Protein AF-A0AAJ1MI27-F1 (afdb_monomer_lite)

Foldseek 3Di:
DQDAQAQVLLVVLLVLLVCLLDLVNLCCCAVVVNDDPPDPHDHNVVSVCSCCPVDCLLPQLQVCDSHNNPDPVLSVLSVQLSVLVVVLCVVPNDPDGSVVLSPDPSSNSNNVSSVVSSVVSVVVVVVPDDDPDD

Structure (mmCIF, N/CA/C/O backbone):
data_AF-A0AAJ1MI27-F1
#
_entry.id   AF-A0AAJ1MI27-F1
#
loop_
_atom_site.group_PDB
_atom_site.id
_atom_site.type_symbol
_atom_site.label_atom_id
_atom_site.label_alt_id
_atom_site.label_comp_id
_atom_site.label_asym_id
_atom_site.label_entity_id
_atom_site.label_seq_id
_atom_site.pdbx_PDB_ins_code
_atom_site.Cartn_x
_atom_site.Cartn_y
_atom_site.Cartn_z
_atom_site.occupancy
_atom_site.B_iso_or_equiv
_atom_site.auth_seq_id
_atom_site.auth_comp_id
_atom_site.auth_asym_id
_atom_site.auth_atom_id
_atom_site.pdbx_PDB_model_num
ATOM 1 N N . MET A 1 1 ? -15.428 8.813 18.884 1.00 52.22 1 MET A N 1
ATOM 2 C CA . MET A 1 1 ? -15.039 7.812 17.867 1.00 52.22 1 MET A CA 1
ATOM 3 C C . MET A 1 1 ? -14.515 6.562 18.561 1.00 52.22 1 MET A C 1
ATOM 5 O O . MET A 1 1 ? -14.063 6.701 19.698 1.00 52.22 1 MET A O 1
ATOM 9 N N . PRO A 1 2 ? -14.624 5.363 17.959 1.00 62.66 2 PRO A N 1
ATOM 10 C CA . PRO A 1 2 ? -14.045 4.159 18.545 1.00 62.66 2 PRO A CA 1
ATOM 11 C C . PRO A 1 2 ? -12.526 4.325 18.657 1.00 62.66 2 PRO A C 1
ATOM 13 O O . PRO A 1 2 ? -11.869 4.793 17.732 1.00 62.66 2 PRO A O 1
ATOM 16 N N . ARG A 1 3 ? -11.980 3.990 19.826 1.00 83.69 3 ARG A N 1
ATOM 17 C CA . ARG A 1 3 ? -10.536 3.996 20.057 1.00 83.69 3 ARG A CA 1
ATOM 18 C C . ARG A 1 3 ? -9.952 2.748 19.406 1.00 83.69 3 ARG A C 1
ATOM 20 O O . ARG A 1 3 ? -10.374 1.646 19.745 1.00 83.69 3 ARG A O 1
ATOM 27 N N . LEU A 1 4 ? -8.995 2.935 18.505 1.00 92.94 4 LEU A N 1
ATOM 28 C CA . LEU A 1 4 ? -8.250 1.831 17.911 1.00 92.94 4 LEU A CA 1
ATOM 29 C C . LEU A 1 4 ? -7.385 1.136 18.958 1.00 92.94 4 LEU A C 1
ATOM 31 O O . LEU A 1 4 ? -6.836 1.782 19.857 1.00 92.94 4 LEU A O 1
ATOM 35 N N . LYS A 1 5 ? -7.260 -0.181 18.821 1.00 94.94 5 LYS A N 1
ATOM 36 C CA . LYS A 1 5 ? -6.401 -1.009 19.669 1.00 94.94 5 LYS A CA 1
ATOM 37 C C . LYS A 1 5 ? -4.921 -0.672 19.463 1.00 94.94 5 LYS A C 1
ATOM 39 O O . LYS A 1 5 ? -4.183 -0.618 20.444 1.00 94.94 5 LYS A O 1
ATOM 44 N N . TYR A 1 6 ? -4.517 -0.390 18.220 1.00 95.31 6 TYR A N 1
ATOM 45 C CA . TYR A 1 6 ? -3.126 -0.149 17.825 1.00 95.31 6 TYR A CA 1
ATOM 46 C C . TYR A 1 6 ? -2.972 1.156 17.018 1.00 95.31 6 TYR A C 1
ATOM 48 O O . TYR A 1 6 ? -2.737 1.131 15.809 1.00 95.31 6 TYR A O 1
ATOM 56 N N . PRO A 1 7 ? -3.087 2.332 17.664 1.00 93.62 7 PRO A N 1
ATOM 57 C CA . PRO A 1 7 ? -2.972 3.619 16.975 1.00 93.62 7 PRO A CA 1
ATOM 58 C C . PRO A 1 7 ? -1.588 3.853 16.349 1.00 93.62 7 PRO A C 1
ATOM 60 O O . PRO A 1 7 ? -1.505 4.464 15.290 1.00 93.62 7 PRO A O 1
ATOM 63 N N . GLU A 1 8 ? -0.516 3.329 16.947 1.00 94.31 8 GLU A N 1
ATOM 64 C CA . GLU A 1 8 ? 0.840 3.460 16.391 1.00 94.31 8 GLU A CA 1
ATOM 65 C C . GLU A 1 8 ? 0.995 2.691 15.071 1.00 94.31 8 GLU A C 1
ATOM 67 O O . GLU A 1 8 ? 1.515 3.231 14.100 1.00 94.31 8 GLU A O 1
ATOM 72 N N . MET A 1 9 ? 0.440 1.477 14.980 1.00 95.56 9 MET A N 1
ATOM 73 C CA . MET A 1 9 ? 0.430 0.707 13.728 1.00 95.56 9 MET A CA 1
ATOM 74 C C . MET A 1 9 ? -0.414 1.389 12.646 1.00 95.56 9 MET A C 1
ATOM 76 O O . MET A 1 9 ? -0.099 1.303 11.464 1.00 95.56 9 MET A O 1
ATOM 80 N N . ARG A 1 10 ? -1.468 2.126 13.021 1.00 96.50 10 ARG A N 1
ATOM 81 C CA . ARG A 1 10 ? -2.185 2.976 12.060 1.00 96.50 10 ARG A CA 1
ATOM 82 C C . ARG A 1 10 ? -1.304 4.109 11.531 1.00 96.50 10 ARG A C 1
ATOM 84 O O . ARG A 1 10 ? -1.369 4.413 10.342 1.00 96.50 10 ARG A O 1
ATOM 91 N N . MET A 1 11 ? -0.517 4.754 12.391 1.00 96.19 11 MET A N 1
ATOM 92 C CA . MET A 1 11 ? 0.418 5.795 11.952 1.00 96.19 11 MET A CA 1
ATOM 93 C C . MET A 1 11 ? 1.488 5.222 11.021 1.00 96.19 11 MET A C 1
ATOM 95 O O . MET A 1 11 ? 1.836 5.859 10.027 1.00 96.19 11 MET A O 1
ATOM 99 N N . GLU A 1 12 ? 1.947 4.003 11.293 1.00 95.75 12 GLU A N 1
ATOM 100 C CA . GLU A 1 12 ? 2.861 3.272 10.419 1.00 95.75 12 GLU A CA 1
ATOM 101 C C . GLU A 1 12 ? 2.222 2.951 9.058 1.00 95.75 12 GLU A C 1
ATOM 103 O O . GLU A 1 12 ? 2.796 3.282 8.019 1.00 95.75 12 GLU A O 1
ATOM 108 N N . LEU A 1 13 ? 0.983 2.440 9.049 1.00 97.50 13 LEU A N 1
ATOM 109 C CA . LEU A 1 13 ? 0.200 2.218 7.830 1.00 97.50 13 LEU A CA 1
ATOM 110 C C . LEU A 1 13 ? 0.064 3.503 7.000 1.00 97.50 13 LEU A C 1
ATOM 112 O O . LEU A 1 13 ? 0.298 3.488 5.793 1.00 97.50 13 LEU A O 1
ATOM 116 N N . LEU A 1 14 ? -0.270 4.633 7.632 1.00 97.88 14 LEU A N 1
ATOM 117 C CA . LEU A 1 14 ? -0.313 5.939 6.962 1.00 97.88 14 LEU A CA 1
ATOM 118 C C . LEU A 1 14 ? 1.049 6.324 6.367 1.00 97.88 14 LEU A C 1
ATOM 120 O O . LEU A 1 14 ? 1.103 6.898 5.278 1.00 97.88 14 LEU A O 1
ATOM 124 N N . GLY A 1 15 ? 2.144 5.982 7.048 1.00 96.12 15 GLY A N 1
ATOM 125 C CA . GLY A 1 15 ? 3.505 6.124 6.541 1.00 96.12 15 GLY A CA 1
ATOM 126 C C . GLY A 1 15 ? 3.735 5.326 5.258 1.00 96.12 15 GLY A C 1
ATOM 127 O O . GLY A 1 15 ? 4.188 5.898 4.267 1.00 96.12 15 GLY A O 1
ATOM 128 N N . TYR A 1 16 ? 3.375 4.041 5.234 1.00 97.62 16 TYR A N 1
ATOM 129 C CA . TYR A 1 16 ? 3.510 3.206 4.035 1.00 97.62 16 TYR A CA 1
ATOM 130 C C . TYR A 1 16 ? 2.615 3.676 2.889 1.00 97.62 16 TYR A C 1
ATOM 132 O O . TYR A 1 16 ? 3.088 3.803 1.761 1.00 97.62 16 TYR A O 1
ATOM 140 N N . LEU A 1 17 ? 1.356 4.024 3.163 1.00 98.38 17 LEU A N 1
ATOM 141 C CA . LEU A 1 17 ? 0.433 4.541 2.150 1.00 98.38 17 LEU A CA 1
ATOM 142 C C . LEU A 1 17 ? 0.933 5.849 1.525 1.00 98.38 17 LEU A C 1
ATOM 144 O O . LEU A 1 17 ? 0.836 6.030 0.312 1.00 98.38 17 LEU A O 1
ATOM 148 N N . ARG A 1 18 ? 1.531 6.741 2.329 1.00 97.44 18 ARG A N 1
ATOM 149 C CA . ARG A 1 18 ? 2.146 7.983 1.836 1.00 97.44 18 ARG A CA 1
ATOM 150 C C . ARG A 1 18 ? 3.264 7.709 0.831 1.00 97.44 18 ARG A C 1
ATOM 152 O O . ARG A 1 18 ? 3.378 8.436 -0.149 1.00 97.44 18 ARG A O 1
ATOM 159 N N . LYS A 1 19 ? 4.074 6.677 1.072 1.00 96.31 19 LYS A N 1
ATOM 160 C CA . LYS A 1 19 ? 5.162 6.273 0.172 1.00 96.31 19 LYS A CA 1
ATOM 161 C C . LYS A 1 19 ? 4.618 5.564 -1.074 1.00 96.31 19 LYS A C 1
ATOM 163 O O . LYS A 1 19 ? 5.016 5.889 -2.189 1.00 96.31 19 LYS A O 1
ATOM 168 N N . LEU A 1 20 ? 3.651 4.658 -0.906 1.00 97.94 20 LEU A N 1
ATOM 169 C CA . LEU A 1 20 ? 3.012 3.907 -1.997 1.00 97.94 20 LEU A CA 1
ATOM 170 C C . LEU A 1 20 ? 2.231 4.785 -2.983 1.00 97.94 20 LEU A C 1
ATOM 172 O O . LEU A 1 20 ? 2.075 4.396 -4.137 1.00 97.94 20 LEU A O 1
ATOM 176 N N . LYS A 1 21 ? 1.767 5.967 -2.569 1.00 97.69 21 LYS A N 1
ATOM 177 C CA . LYS A 1 21 ? 1.105 6.914 -3.479 1.00 97.69 21 LYS A CA 1
ATOM 178 C C . LYS A 1 21 ? 2.047 7.882 -4.203 1.00 97.69 21 LYS A C 1
ATOM 180 O O . LYS A 1 21 ? 1.590 8.651 -5.040 1.00 97.69 21 LYS A O 1
ATOM 185 N N . ASP A 1 22 ? 3.336 7.902 -3.863 1.00 97.12 22 ASP A N 1
ATOM 186 C CA . ASP A 1 22 ? 4.297 8.875 -4.390 1.00 97.12 22 ASP A CA 1
ATOM 187 C C . ASP A 1 22 ? 5.375 8.188 -5.239 1.00 97.12 22 ASP A C 1
ATOM 189 O O . ASP A 1 22 ? 6.448 7.840 -4.746 1.00 97.12 22 ASP A O 1
ATOM 193 N N . LEU A 1 23 ? 5.130 8.040 -6.546 1.00 95.81 23 LEU A N 1
ATOM 194 C CA . LEU A 1 23 ? 6.106 7.460 -7.478 1.00 95.81 23 LEU A CA 1
ATOM 195 C C . LEU A 1 23 ? 7.461 8.178 -7.457 1.00 95.81 23 LEU A C 1
ATOM 197 O O . LEU A 1 23 ? 8.508 7.560 -7.653 1.00 95.81 23 LEU A O 1
ATOM 201 N N . LYS A 1 24 ? 7.476 9.492 -7.205 1.00 95.19 24 LYS A N 1
ATOM 202 C CA . LYS A 1 24 ? 8.728 10.248 -7.136 1.00 95.19 24 LYS A CA 1
ATOM 203 C C . LYS A 1 24 ? 9.529 9.839 -5.905 1.00 95.19 24 LYS A C 1
ATOM 205 O O . LYS A 1 24 ? 10.747 9.685 -6.011 1.00 95.19 24 LYS A O 1
ATOM 210 N N . TYR A 1 25 ? 8.868 9.657 -4.764 1.00 95.38 25 TYR A N 1
ATOM 211 C CA . TYR A 1 25 ? 9.494 9.091 -3.574 1.00 95.38 25 TYR A CA 1
ATOM 212 C C . TYR A 1 25 ? 10.001 7.678 -3.844 1.00 95.38 25 TYR A C 1
ATOM 214 O O . TYR A 1 25 ? 11.165 7.404 -3.582 1.00 95.38 25 TYR A O 1
ATOM 222 N N . GLN A 1 26 ? 9.173 6.817 -4.428 1.00 95.62 26 GLN A N 1
ATOM 223 C CA . GLN A 1 26 ? 9.511 5.424 -4.725 1.00 95.62 26 GLN A CA 1
ATOM 224 C C . GLN A 1 26 ? 10.766 5.308 -5.597 1.00 95.62 26 GLN A C 1
ATOM 226 O O . GLN A 1 26 ? 11.721 4.620 -5.239 1.00 95.62 26 GLN A O 1
ATOM 231 N N . MET A 1 27 ? 10.824 6.068 -6.693 1.00 95.31 27 MET A N 1
ATOM 232 C CA . MET A 1 27 ? 11.998 6.107 -7.565 1.00 95.31 27 MET A CA 1
ATOM 233 C C . MET A 1 27 ? 13.235 6.643 -6.837 1.00 95.31 27 MET A C 1
ATOM 235 O O . MET A 1 27 ? 14.351 6.179 -7.060 1.00 95.31 27 MET A O 1
ATOM 239 N N . LYS A 1 28 ? 13.070 7.642 -5.968 1.00 94.62 28 LYS A N 1
ATOM 240 C CA . LYS A 1 28 ? 14.185 8.239 -5.232 1.00 94.62 28 LYS A CA 1
ATOM 241 C C . LYS A 1 28 ? 14.715 7.306 -4.133 1.00 94.62 28 LYS A C 1
ATOM 243 O O . LYS A 1 28 ? 15.905 7.014 -4.107 1.00 94.62 28 LYS A O 1
ATOM 248 N N . ALA A 1 29 ? 13.842 6.850 -3.246 1.00 93.75 29 ALA A N 1
ATOM 249 C CA . ALA A 1 29 ? 14.190 6.064 -2.073 1.00 93.75 29 ALA A CA 1
ATOM 250 C C . ALA A 1 29 ? 14.403 4.589 -2.427 1.00 93.75 29 ALA A C 1
ATOM 252 O O . ALA A 1 29 ? 15.490 4.073 -2.218 1.00 93.75 29 ALA A O 1
ATOM 253 N N . TRP A 1 30 ? 13.413 3.911 -3.005 1.00 94.38 30 TRP A N 1
ATOM 254 C CA . TRP A 1 30 ? 13.475 2.453 -3.162 1.00 94.38 30 TRP A CA 1
ATOM 255 C C . TRP A 1 30 ? 14.342 2.028 -4.353 1.00 94.38 30 TRP A C 1
ATOM 257 O O . TRP A 1 30 ? 15.032 1.020 -4.270 1.00 94.38 30 TRP A O 1
ATOM 267 N N . VAL A 1 31 ? 14.360 2.801 -5.447 1.00 93.44 31 VAL A N 1
ATOM 268 C CA . VAL A 1 31 ? 15.184 2.467 -6.631 1.00 93.44 31 VAL A CA 1
ATOM 269 C C . VAL A 1 31 ? 16.583 3.054 -6.547 1.00 93.44 31 VAL A C 1
ATOM 271 O O . VAL A 1 31 ? 17.564 2.336 -6.722 1.00 93.44 31 VAL A O 1
ATOM 274 N N . ASN A 1 32 ? 16.696 4.361 -6.303 1.00 93.06 32 ASN A N 1
ATOM 275 C CA . ASN A 1 32 ? 17.996 5.034 -6.302 1.00 93.06 32 ASN A CA 1
ATOM 276 C C . ASN A 1 32 ? 18.711 4.981 -4.942 1.00 93.06 32 ASN A C 1
ATOM 278 O O . ASN A 1 32 ? 19.846 5.448 -4.858 1.00 93.06 32 ASN A O 1
ATOM 282 N N . GLN A 1 33 ? 18.069 4.438 -3.899 1.00 90.75 33 GLN A N 1
ATOM 283 C CA . GLN A 1 33 ? 18.606 4.375 -2.532 1.00 90.75 33 GLN A CA 1
ATOM 284 C C . GLN A 1 33 ? 19.029 5.752 -1.985 1.00 90.75 33 GLN A C 1
ATOM 286 O O . GLN A 1 33 ? 19.961 5.872 -1.191 1.00 90.75 33 GLN A O 1
ATOM 291 N N . ASP A 1 34 ? 18.335 6.810 -2.420 1.00 92.00 34 ASP A N 1
ATOM 292 C CA . ASP A 1 34 ? 18.543 8.195 -1.989 1.00 92.00 34 ASP A CA 1
ATOM 293 C C . ASP A 1 34 ? 17.493 8.568 -0.934 1.00 92.00 34 ASP A C 1
ATOM 295 O O . ASP A 1 34 ? 16.453 9.186 -1.204 1.00 92.00 34 ASP A O 1
ATOM 299 N N . PHE A 1 35 ? 17.759 8.117 0.289 1.00 86.69 35 PHE A N 1
ATOM 300 C CA . PHE A 1 35 ? 16.877 8.292 1.435 1.00 86.69 35 PHE A CA 1
ATOM 301 C C . PHE A 1 35 ? 16.963 9.706 2.038 1.00 86.69 35 PHE A C 1
ATOM 303 O O . PHE A 1 35 ? 17.995 10.377 1.948 1.00 86.69 35 PHE A O 1
ATOM 310 N N . PRO A 1 36 ? 15.896 10.181 2.709 1.00 82.88 36 PRO A N 1
ATOM 311 C CA . PRO A 1 36 ? 16.007 11.291 3.653 1.00 82.88 36 PRO A CA 1
ATOM 312 C C . PRO A 1 36 ? 17.121 11.045 4.686 1.00 82.88 36 PRO A C 1
ATOM 314 O O . PRO A 1 36 ? 17.395 9.906 5.048 1.00 82.88 36 PRO A O 1
ATOM 317 N N . ALA A 1 37 ? 17.763 12.110 5.177 1.00 81.81 37 ALA A N 1
ATOM 318 C CA . ALA A 1 37 ? 18.957 12.004 6.027 1.00 81.81 37 ALA A CA 1
ATOM 319 C C . ALA A 1 37 ? 18.738 11.242 7.353 1.00 81.81 37 ALA A C 1
ATOM 321 O O . ALA A 1 37 ? 19.697 10.780 7.967 1.00 81.81 37 ALA A O 1
ATOM 322 N N . ASP A 1 38 ? 17.491 11.141 7.802 1.00 85.69 38 ASP A N 1
ATOM 323 C CA . ASP A 1 38 ? 17.042 10.436 9.001 1.00 85.69 38 ASP A CA 1
ATOM 324 C C . ASP A 1 38 ? 16.592 8.988 8.739 1.00 85.69 38 ASP A C 1
ATOM 326 O O . ASP A 1 38 ? 16.299 8.255 9.682 1.00 85.69 38 ASP A O 1
ATOM 330 N N . VAL A 1 39 ? 16.576 8.548 7.480 1.00 82.88 39 VAL A N 1
ATOM 331 C CA . VAL A 1 39 ? 16.155 7.205 7.072 1.00 82.88 39 VAL A CA 1
ATOM 332 C C . VAL A 1 39 ? 17.386 6.384 6.703 1.00 82.88 39 VAL A C 1
ATOM 334 O O . VAL A 1 39 ? 18.096 6.683 5.747 1.00 82.88 39 VAL A O 1
ATOM 337 N N . GLN A 1 40 ? 17.647 5.330 7.479 1.00 78.69 40 GLN A N 1
ATOM 338 C CA . GLN A 1 40 ? 18.781 4.431 7.232 1.00 78.69 40 GLN A CA 1
ATOM 339 C C . GLN A 1 40 ? 18.479 3.375 6.166 1.00 78.69 40 GLN A C 1
ATOM 341 O O . GLN A 1 40 ? 19.397 2.894 5.505 1.00 78.69 40 GLN A O 1
ATOM 346 N N . TYR A 1 41 ? 17.210 2.994 6.036 1.00 81.31 41 TYR A N 1
ATOM 347 C CA . TYR A 1 41 ? 16.762 1.911 5.175 1.00 81.31 41 TYR A CA 1
ATOM 348 C C . TYR A 1 41 ? 15.272 2.086 4.875 1.00 81.31 41 TYR A C 1
ATOM 350 O O . TYR A 1 41 ? 14.489 2.290 5.804 1.00 81.31 41 TYR A O 1
ATOM 358 N N . ASP A 1 42 ? 14.891 2.030 3.600 1.00 87.88 42 ASP A N 1
ATOM 359 C CA . ASP A 1 42 ? 13.491 1.986 3.184 1.00 87.88 42 ASP A CA 1
ATOM 360 C C . ASP A 1 42 ? 13.344 1.310 1.823 1.00 87.88 42 ASP A C 1
ATOM 362 O O . ASP A 1 42 ? 14.079 1.621 0.890 1.00 87.88 42 ASP A O 1
ATOM 366 N N . HIS A 1 43 ? 12.382 0.405 1.705 1.00 90.81 43 HIS A N 1
ATOM 367 C CA . HIS A 1 43 ? 12.175 -0.412 0.516 1.00 90.81 43 HIS A CA 1
ATOM 368 C C . HIS A 1 43 ? 10.691 -0.758 0.373 1.00 90.81 43 HIS A C 1
ATOM 370 O O . HIS A 1 43 ? 9.908 -0.639 1.320 1.00 90.81 43 HIS A O 1
ATOM 376 N N . LEU A 1 44 ? 10.301 -1.174 -0.835 1.00 93.44 44 LEU A N 1
ATOM 377 C CA . LEU A 1 44 ? 8.938 -1.632 -1.107 1.00 93.44 44 LEU A CA 1
ATOM 378 C C . LEU A 1 44 ? 8.564 -2.829 -0.216 1.00 93.44 44 LEU A C 1
ATOM 380 O O . LEU A 1 44 ? 7.426 -2.916 0.239 1.00 93.44 44 LEU A O 1
ATOM 384 N N . ASP A 1 45 ? 9.516 -3.725 0.049 1.00 93.75 45 ASP A N 1
ATOM 385 C CA . ASP A 1 45 ? 9.318 -4.942 0.839 1.00 93.75 45 ASP A CA 1
ATOM 386 C C . ASP A 1 45 ? 8.747 -4.666 2.237 1.00 93.75 45 ASP A C 1
ATOM 388 O O . ASP A 1 45 ? 7.843 -5.375 2.657 1.00 93.75 45 ASP A O 1
ATOM 392 N N . LEU A 1 46 ? 9.167 -3.597 2.916 1.00 94.44 46 LEU A N 1
ATOM 393 C CA . LEU A 1 46 ? 8.648 -3.205 4.227 1.00 94.44 46 LEU A CA 1
ATOM 394 C C . LEU A 1 46 ? 7.148 -2.905 4.169 1.00 94.44 46 LEU A C 1
ATOM 396 O O . LEU A 1 46 ? 6.391 -3.344 5.032 1.00 94.44 46 LEU A O 1
ATOM 400 N N . ALA A 1 47 ? 6.701 -2.198 3.126 1.00 95.44 47 ALA A N 1
ATOM 401 C CA . ALA A 1 47 ? 5.281 -1.924 2.932 1.00 95.44 47 ALA A CA 1
ATOM 402 C C . ALA A 1 47 ? 4.499 -3.211 2.625 1.00 95.44 47 ALA A C 1
ATOM 404 O O . ALA A 1 47 ? 3.379 -3.380 3.104 1.00 95.44 47 ALA A O 1
ATOM 405 N N . ILE A 1 48 ? 5.088 -4.122 1.844 1.00 96.50 48 ILE A N 1
ATOM 406 C CA . ILE A 1 48 ? 4.475 -5.412 1.515 1.00 96.50 48 ILE A CA 1
ATOM 407 C C . ILE A 1 48 ? 4.377 -6.303 2.758 1.00 96.50 48 ILE A C 1
ATOM 409 O O . ILE A 1 48 ? 3.285 -6.775 3.062 1.00 96.50 48 ILE A O 1
ATOM 413 N N . HIS A 1 49 ? 5.457 -6.475 3.519 1.00 95.12 49 HIS A N 1
ATOM 414 C CA . HIS A 1 49 ? 5.465 -7.244 4.764 1.00 95.12 49 HIS A CA 1
ATOM 415 C C . HIS A 1 49 ? 4.450 -6.698 5.766 1.00 95.12 49 HIS A C 1
ATOM 417 O O . HIS A 1 49 ? 3.646 -7.463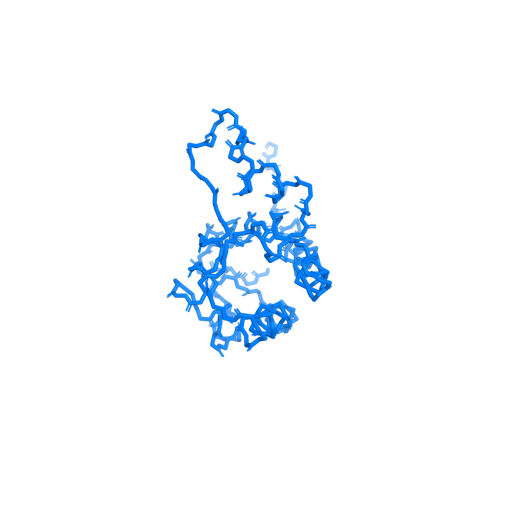 6.295 1.00 95.12 49 HIS A O 1
ATOM 423 N N . PHE A 1 50 ? 4.382 -5.375 5.936 1.00 96.44 50 PHE A N 1
ATOM 424 C CA . PHE A 1 50 ? 3.390 -4.779 6.824 1.00 96.44 50 PHE A CA 1
ATOM 425 C C . PHE A 1 50 ? 1.951 -5.141 6.413 1.00 96.44 50 PHE A C 1
ATOM 427 O O . PHE A 1 50 ? 1.113 -5.480 7.250 1.00 96.44 50 PHE A O 1
ATOM 434 N N . ILE A 1 51 ? 1.643 -5.071 5.114 1.00 96.81 51 ILE A N 1
ATOM 435 C CA . ILE A 1 51 ? 0.292 -5.328 4.597 1.00 96.81 51 ILE A CA 1
ATOM 436 C C . ILE A 1 51 ? -0.065 -6.820 4.639 1.00 96.81 51 ILE A C 1
ATOM 438 O O . ILE A 1 51 ? -1.206 -7.152 4.959 1.00 96.81 51 ILE A O 1
ATOM 442 N N . PHE A 1 52 ? 0.859 -7.708 4.277 1.00 95.56 52 PHE A N 1
ATOM 443 C CA . PHE A 1 52 ? 0.551 -9.121 4.033 1.00 95.56 52 PHE A CA 1
ATOM 444 C C . PHE A 1 52 ? 0.952 -10.065 5.169 1.00 95.56 52 PHE A C 1
ATOM 446 O O . PHE A 1 52 ? 0.271 -11.073 5.357 1.00 95.56 52 PHE A O 1
ATOM 453 N N . ASP A 1 53 ? 2.007 -9.745 5.919 1.00 93.81 53 ASP A N 1
ATOM 454 C CA . ASP A 1 53 ? 2.579 -10.644 6.927 1.00 93.81 53 ASP A CA 1
ATOM 455 C C . ASP A 1 53 ? 2.316 -10.156 8.357 1.00 93.81 53 ASP A C 1
ATOM 457 O O . ASP A 1 53 ? 1.925 -10.943 9.220 1.00 93.81 53 ASP A O 1
ATOM 461 N N . ASP A 1 54 ? 2.500 -8.858 8.614 1.00 92.88 54 ASP A N 1
ATOM 462 C CA . ASP A 1 54 ? 2.394 -8.295 9.967 1.00 92.88 54 ASP A CA 1
ATOM 463 C C . ASP A 1 54 ? 0.953 -7.932 10.358 1.00 92.88 54 ASP A C 1
ATOM 465 O O . ASP A 1 54 ? 0.661 -7.676 11.531 1.00 92.88 54 ASP A O 1
ATOM 469 N N . THR A 1 55 ? 0.040 -7.886 9.385 1.00 93.25 55 THR A N 1
ATOM 470 C CA . THR A 1 55 ? -1.364 -7.518 9.594 1.00 93.25 55 THR A CA 1
ATOM 471 C C . THR A 1 55 ? -2.316 -8.402 8.793 1.00 93.25 55 THR A C 1
ATOM 473 O O . THR A 1 55 ? -1.950 -9.017 7.798 1.00 93.25 55 THR A O 1
ATOM 476 N N . ASP A 1 56 ? -3.592 -8.402 9.183 1.00 92.06 56 ASP A N 1
ATOM 477 C CA . ASP A 1 56 ? -4.650 -9.109 8.448 1.00 92.06 56 ASP A CA 1
ATOM 478 C C . ASP A 1 56 ? -5.123 -8.364 7.181 1.00 92.06 56 ASP A C 1
ATOM 480 O O . ASP A 1 56 ? -6.096 -8.771 6.544 1.00 92.06 56 ASP A O 1
ATOM 484 N N . LEU A 1 57 ? -4.472 -7.257 6.794 1.00 95.88 57 LEU A N 1
ATOM 485 C CA . LEU A 1 57 ? -4.904 -6.429 5.663 1.00 95.88 57 LEU A CA 1
ATOM 486 C C . LEU A 1 57 ? -4.877 -7.207 4.344 1.00 95.88 57 LEU A C 1
ATOM 488 O O . LEU A 1 57 ? -5.837 -7.121 3.577 1.00 95.88 57 LEU A O 1
ATOM 492 N N . GLY A 1 58 ? -3.812 -7.975 4.107 1.00 92.69 58 GLY A N 1
ATOM 493 C CA . GLY A 1 58 ? -3.614 -8.765 2.893 1.00 92.69 58 GLY A CA 1
ATOM 494 C C . GLY A 1 58 ? -4.560 -9.960 2.742 1.00 92.69 58 GLY A C 1
ATOM 495 O O . GLY A 1 58 ? -4.740 -10.445 1.626 1.00 92.69 58 GLY A O 1
ATOM 496 N N . SER A 1 59 ? -5.180 -10.432 3.831 1.00 91.38 59 SER A N 1
ATOM 497 C CA . SER A 1 59 ? -6.085 -11.590 3.822 1.00 91.38 59 SER A CA 1
ATOM 498 C C . SER A 1 59 ? -7.562 -11.180 3.875 1.00 91.38 59 SER A C 1
ATOM 500 O O . SER A 1 59 ? -8.341 -11.538 2.991 1.00 91.38 59 SER A O 1
ATOM 502 N N . ASP A 1 60 ? -7.956 -10.405 4.886 1.00 94.62 60 ASP A N 1
ATOM 503 C CA . ASP A 1 60 ? -9.277 -9.794 5.015 1.00 94.62 60 ASP A CA 1
ATOM 504 C C . ASP A 1 60 ? -9.180 -8.516 5.854 1.00 94.62 60 ASP A C 1
ATOM 506 O O . ASP A 1 60 ? -9.296 -8.537 7.082 1.00 94.62 60 ASP A O 1
ATOM 510 N N . ALA A 1 61 ? -9.066 -7.370 5.178 1.00 96.69 61 ALA A N 1
ATOM 511 C CA . ALA A 1 61 ? -8.963 -6.059 5.815 1.00 96.69 61 ALA A CA 1
ATOM 512 C C . ALA A 1 61 ? -10.100 -5.737 6.810 1.00 96.69 61 ALA A C 1
ATOM 514 O O . ALA A 1 61 ? -9.946 -4.850 7.649 1.00 96.69 61 ALA A O 1
ATOM 515 N N . ARG A 1 62 ? -11.241 -6.443 6.780 1.00 96.88 62 ARG A N 1
ATOM 516 C CA . ARG A 1 62 ? -12.313 -6.255 7.776 1.00 96.88 62 ARG A CA 1
ATOM 517 C C . ARG A 1 62 ? -11.917 -6.749 9.166 1.00 96.88 62 ARG A C 1
ATOM 519 O O . ARG A 1 62 ? -12.476 -6.261 10.145 1.00 96.88 62 ARG A O 1
ATOM 526 N N . MET A 1 63 ? -10.972 -7.683 9.266 1.00 95.69 63 MET A N 1
ATOM 527 C CA . MET A 1 63 ? -10.432 -8.159 10.546 1.00 95.69 63 MET A CA 1
ATOM 528 C C . MET A 1 63 ? -9.612 -7.079 11.257 1.00 95.69 63 MET A C 1
ATOM 530 O O . MET A 1 63 ? -9.593 -7.028 12.482 1.00 95.69 63 MET A O 1
ATOM 534 N N . ALA A 1 64 ? -9.045 -6.138 10.499 1.00 95.94 64 ALA A N 1
ATOM 535 C CA . ALA A 1 64 ? -8.305 -5.002 11.034 1.00 95.94 64 ALA A CA 1
ATOM 536 C C . ALA A 1 64 ? -9.206 -3.870 11.584 1.00 95.94 64 ALA A C 1
ATOM 538 O O . ALA A 1 64 ? -8.692 -2.879 12.121 1.00 95.94 64 ALA A O 1
ATOM 539 N N . ILE A 1 65 ? -10.540 -3.982 11.469 1.00 96.50 65 ILE A N 1
ATOM 540 C CA . ILE A 1 65 ? -11.489 -2.991 12.000 1.00 96.50 65 ILE A CA 1
ATOM 541 C C . ILE A 1 65 ? -11.495 -3.033 13.532 1.00 96.50 65 ILE A C 1
ATOM 543 O O . ILE A 1 65 ? -11.701 -4.070 14.154 1.00 96.50 65 ILE A O 1
ATOM 547 N N . GLY A 1 66 ? -11.302 -1.871 14.151 1.00 94.56 66 GLY A N 1
ATOM 548 C CA . GLY A 1 66 ? -11.108 -1.711 15.590 1.00 94.56 66 GLY A CA 1
ATOM 549 C C . GLY A 1 66 ? -9.659 -1.922 16.035 1.00 94.56 66 GLY A C 1
ATOM 550 O O . GLY A 1 66 ? -9.293 -1.474 17.124 1.00 94.56 66 GLY A O 1
ATOM 551 N N . GLU A 1 67 ? -8.816 -2.533 15.197 1.00 95.38 67 GLU A N 1
ATOM 552 C CA . GLU A 1 67 ? -7.391 -2.707 15.470 1.00 95.38 67 GLU A CA 1
ATOM 553 C C . GLU A 1 67 ? -6.573 -1.527 14.950 1.00 95.38 67 GLU A C 1
ATOM 555 O O . GLU A 1 67 ? -6.031 -0.764 15.753 1.00 95.38 67 GLU A O 1
ATOM 560 N N . ILE A 1 68 ? -6.560 -1.347 13.626 1.00 95.94 68 ILE A N 1
ATOM 561 C CA . ILE A 1 68 ? -5.853 -0.264 12.918 1.00 95.94 68 ILE A CA 1
ATOM 562 C C . ILE A 1 68 ? -6.758 0.496 11.933 1.00 95.94 68 ILE A C 1
ATOM 564 O O . ILE A 1 68 ? -6.438 1.630 11.565 1.00 95.94 68 ILE A O 1
ATOM 568 N N . LEU A 1 69 ? -7.908 -0.080 11.556 1.00 96.50 69 LEU A N 1
ATOM 569 C CA . LEU A 1 69 ? -8.941 0.547 10.722 1.00 96.50 69 LEU A CA 1
ATOM 570 C C . LEU A 1 69 ? -10.173 0.917 11.554 1.00 96.50 69 LEU A C 1
ATOM 572 O O . LEU A 1 69 ? -10.526 0.216 12.500 1.00 96.50 69 LEU A O 1
ATOM 576 N N . LEU A 1 70 ? -10.854 2.006 11.212 1.00 95.56 70 LEU A N 1
ATOM 577 C CA . LEU A 1 70 ? -12.012 2.504 11.962 1.00 95.56 70 LEU A CA 1
ATOM 578 C C . LEU A 1 70 ? -13.322 1.829 11.559 1.00 95.56 70 LEU A C 1
ATOM 580 O O . LEU A 1 70 ? -14.171 1.583 12.418 1.00 95.56 70 LEU A O 1
ATOM 584 N N . ASP A 1 71 ? -13.502 1.548 10.269 1.00 95.44 71 ASP A N 1
ATOM 585 C CA . ASP A 1 71 ? -14.774 1.079 9.729 1.00 95.44 71 ASP A CA 1
ATOM 586 C C . ASP A 1 71 ? -14.633 0.305 8.405 1.00 95.44 71 ASP A C 1
ATOM 588 O O . ASP A 1 71 ? -13.541 0.034 7.898 1.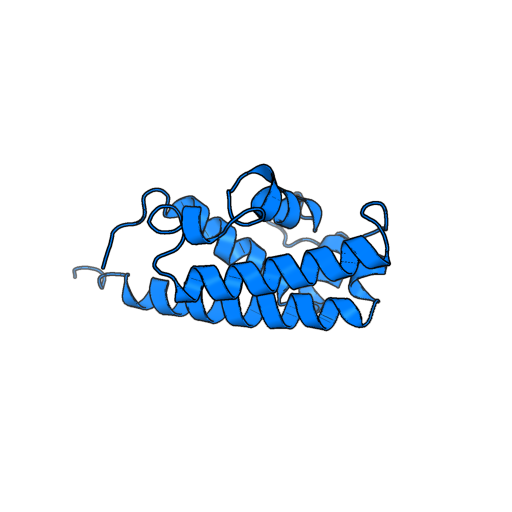00 95.44 71 ASP A O 1
ATOM 592 N N . GLY A 1 72 ? -15.784 -0.081 7.845 1.00 96.50 72 GLY A N 1
ATOM 593 C CA . GLY A 1 72 ? -15.860 -0.824 6.590 1.00 96.50 72 GLY A CA 1
ATOM 594 C C . GLY A 1 72 ? -15.463 -0.024 5.347 1.00 96.50 72 GLY A C 1
ATOM 595 O O . GLY A 1 72 ? -15.139 -0.637 4.330 1.00 96.50 72 GLY A O 1
ATOM 596 N N . GLN A 1 73 ? -15.471 1.312 5.395 1.00 97.19 73 GLN A N 1
ATOM 597 C CA . GLN A 1 73 ? -15.002 2.131 4.278 1.00 97.19 73 GLN A CA 1
ATOM 598 C C . GLN A 1 73 ? -13.478 2.056 4.181 1.00 97.19 73 GLN A C 1
ATOM 600 O O . GLN A 1 73 ? -12.957 1.787 3.098 1.00 97.19 73 GLN A O 1
ATOM 605 N N . GLU A 1 74 ? -12.776 2.212 5.305 1.00 97.56 74 GLU A N 1
ATOM 606 C CA . GLU A 1 74 ? -11.320 2.044 5.354 1.00 97.56 74 GLU A CA 1
ATOM 607 C C . GLU A 1 74 ? -10.907 0.629 4.927 1.00 97.56 74 GLU A C 1
ATOM 609 O O . GLU A 1 74 ? -10.034 0.473 4.073 1.00 97.56 74 GLU A O 1
ATOM 614 N N . ALA A 1 75 ? -11.598 -0.402 5.427 1.00 98.12 75 ALA A N 1
ATOM 615 C CA . ALA A 1 75 ? -11.337 -1.789 5.034 1.00 98.12 75 ALA A CA 1
ATOM 616 C C . ALA A 1 75 ? -11.556 -2.034 3.532 1.00 98.12 75 ALA A C 1
ATOM 618 O O . ALA A 1 75 ? -10.760 -2.716 2.891 1.00 98.12 75 ALA A O 1
ATOM 619 N N . SER A 1 76 ? -12.601 -1.447 2.942 1.00 98.4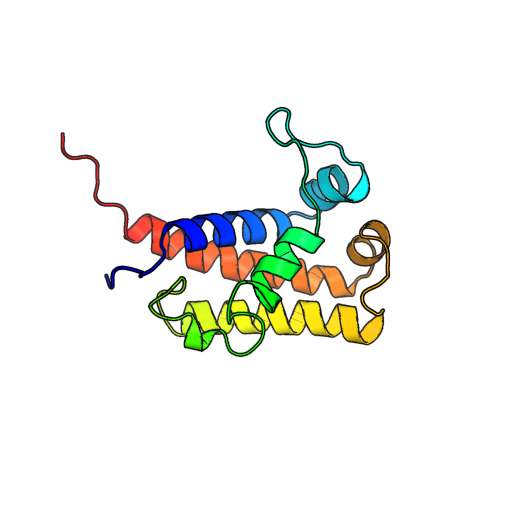4 76 SER A N 1
ATOM 620 C CA . SER A 1 76 ? -12.883 -1.565 1.505 1.00 98.44 76 SER A CA 1
ATOM 621 C C . SER A 1 76 ? -11.801 -0.920 0.630 1.00 98.44 76 SER A C 1
ATOM 623 O O . SER A 1 76 ? -11.465 -1.438 -0.438 1.00 98.44 76 SER A O 1
ATOM 625 N N . LEU A 1 77 ? -11.237 0.211 1.063 1.00 98.62 77 LEU A N 1
ATOM 626 C CA . LEU A 1 77 ? -10.150 0.880 0.344 1.00 98.62 77 LEU A CA 1
ATOM 627 C C . LEU A 1 77 ? -8.836 0.105 0.455 1.00 98.62 77 LEU A C 1
ATOM 629 O O . LEU A 1 77 ? -8.138 -0.041 -0.547 1.00 98.62 77 LEU A O 1
ATOM 633 N N . MET A 1 78 ? -8.541 -0.450 1.632 1.00 98.56 78 MET A N 1
ATOM 634 C CA . MET A 1 78 ? -7.386 -1.330 1.812 1.00 98.56 78 MET A CA 1
ATOM 635 C C . MET A 1 78 ? -7.501 -2.606 0.976 1.00 98.56 78 MET A C 1
ATOM 637 O O . MET A 1 78 ? -6.532 -2.981 0.323 1.00 98.56 78 MET A O 1
ATOM 641 N N . GLY A 1 79 ? -8.689 -3.215 0.896 1.00 98.44 79 GLY A N 1
ATOM 642 C CA . GLY A 1 79 ? -8.929 -4.360 0.012 1.00 98.44 79 GLY A CA 1
ATOM 643 C C . GLY A 1 79 ? -8.644 -4.039 -1.460 1.00 98.44 79 GLY A C 1
ATOM 644 O O . GLY A 1 79 ? -7.968 -4.801 -2.139 1.00 98.44 79 GLY A O 1
ATOM 645 N N . GLN A 1 80 ? -9.055 -2.860 -1.942 1.00 98.56 80 GLN A N 1
ATOM 646 C CA . GLN A 1 80 ? -8.741 -2.423 -3.311 1.00 98.56 80 GLN A CA 1
ATOM 647 C C . GLN A 1 80 ? -7.236 -2.247 -3.559 1.00 98.56 80 GLN A C 1
ATOM 649 O O . GLN A 1 80 ? -6.777 -2.506 -4.672 1.00 98.56 80 GLN A O 1
ATOM 654 N N . LEU A 1 81 ? -6.480 -1.780 -2.559 1.00 98.69 81 LEU A N 1
ATOM 655 C CA . LEU A 1 81 ? -5.021 -1.682 -2.643 1.00 98.69 81 LEU A CA 1
ATOM 656 C C . LEU A 1 81 ? -4.377 -3.071 -2.705 1.00 98.69 81 LEU A C 1
ATOM 658 O O . LEU A 1 81 ? -3.538 -3.306 -3.570 1.00 98.69 81 LEU A O 1
ATOM 662 N N . VAL A 1 82 ? -4.805 -3.989 -1.840 1.00 98.50 82 VAL A N 1
ATOM 663 C CA . VAL A 1 82 ? -4.337 -5.383 -1.826 1.00 98.50 82 VAL A CA 1
ATOM 664 C C . VAL A 1 82 ? -4.603 -6.063 -3.168 1.00 98.50 82 VAL A C 1
ATOM 666 O O . VAL A 1 82 ? -3.689 -6.646 -3.745 1.00 98.50 82 VAL A O 1
ATOM 669 N N . ASP A 1 83 ? -5.807 -5.907 -3.724 1.00 98.38 83 ASP A N 1
ATOM 670 C CA . ASP A 1 83 ? -6.154 -6.437 -5.047 1.00 98.38 83 ASP A CA 1
ATOM 671 C C . ASP A 1 83 ? -5.250 -5.872 -6.153 1.00 98.38 83 ASP A C 1
ATOM 673 O O . ASP A 1 83 ? -4.866 -6.586 -7.080 1.00 98.38 83 ASP A O 1
ATOM 677 N N . ALA A 1 84 ? -4.909 -4.581 -6.081 1.00 98.44 84 ALA A N 1
ATOM 678 C CA . ALA A 1 84 ? -4.026 -3.947 -7.057 1.00 98.44 84 ALA A CA 1
ATOM 679 C C . ALA A 1 84 ? -2.590 -4.485 -6.965 1.00 98.44 84 ALA A C 1
ATOM 681 O O . ALA A 1 84 ? -1.983 -4.751 -8.001 1.00 98.44 84 ALA A O 1
ATOM 682 N N . ILE A 1 85 ? -2.068 -4.677 -5.750 1.00 98.25 85 ILE A N 1
ATOM 683 C CA . ILE A 1 85 ? -0.737 -5.254 -5.519 1.00 98.25 85 ILE A CA 1
ATOM 684 C C . ILE A 1 85 ? -0.695 -6.704 -6.013 1.00 98.25 85 ILE A C 1
ATOM 686 O O . ILE A 1 85 ? 0.187 -7.062 -6.794 1.00 98.25 85 ILE A O 1
ATOM 690 N N . ASN A 1 86 ? -1.686 -7.516 -5.631 1.00 97.88 86 ASN A N 1
ATOM 691 C CA . ASN A 1 86 ? -1.785 -8.908 -6.067 1.00 97.88 86 ASN A CA 1
ATOM 692 C C . ASN A 1 86 ? -1.846 -9.017 -7.590 1.00 97.88 86 ASN A C 1
ATOM 694 O O . ASN A 1 86 ? -1.140 -9.839 -8.155 1.00 97.88 86 ASN A O 1
ATOM 698 N N . ALA A 1 87 ? -2.599 -8.153 -8.277 1.00 98.12 87 ALA A N 1
ATOM 699 C CA . ALA A 1 87 ? -2.658 -8.173 -9.738 1.00 98.12 87 ALA A CA 1
ATOM 700 C C . ALA A 1 87 ? -1.284 -7.937 -10.399 1.00 98.12 87 ALA A C 1
ATOM 702 O O . ALA A 1 87 ? -0.979 -8.555 -11.419 1.00 98.12 87 ALA A O 1
ATOM 703 N N . VAL A 1 88 ? -0.442 -7.069 -9.825 1.00 98.00 88 VAL A N 1
ATOM 704 C CA . VAL A 1 88 ? 0.932 -6.851 -10.308 1.00 98.00 88 VAL A CA 1
ATOM 705 C C . VAL A 1 88 ? 1.789 -8.094 -10.053 1.00 98.00 88 VAL A C 1
ATOM 707 O O . VAL A 1 88 ? 2.472 -8.564 -10.964 1.00 98.00 88 VAL A O 1
ATOM 710 N N . PHE A 1 89 ? 1.735 -8.659 -8.847 1.00 97.00 89 PHE A N 1
ATOM 711 C CA . PHE A 1 89 ? 2.534 -9.836 -8.490 1.00 97.00 89 PHE A CA 1
ATOM 712 C C . PHE A 1 89 ? 2.084 -11.115 -9.205 1.00 97.00 89 PHE A C 1
ATOM 714 O O . PHE A 1 89 ? 2.916 -11.944 -9.561 1.00 97.00 89 PHE A O 1
ATOM 721 N N . GLU A 1 90 ? 0.796 -11.268 -9.504 1.00 97.69 90 GLU A N 1
ATOM 722 C CA . GLU A 1 90 ? 0.279 -12.351 -10.344 1.00 97.69 90 GLU A CA 1
ATOM 723 C C . GLU A 1 90 ? 0.783 -12.239 -11.789 1.00 97.69 90 GLU A C 1
ATOM 725 O O . GLU A 1 90 ? 1.073 -13.254 -12.424 1.00 97.69 90 GLU A O 1
ATOM 730 N N . ALA A 1 91 ? 0.905 -11.016 -12.315 1.00 97.69 91 ALA A N 1
ATOM 731 C CA . ALA A 1 91 ? 1.354 -10.779 -13.684 1.00 97.69 91 ALA A CA 1
ATOM 732 C C . ALA A 1 91 ? 2.870 -10.958 -13.860 1.00 97.69 91 ALA A C 1
ATOM 734 O O . ALA A 1 91 ? 3.314 -11.465 -14.893 1.00 97.69 91 ALA A O 1
ATOM 735 N N . TYR A 1 92 ? 3.661 -10.536 -12.871 1.00 97.31 92 TYR A N 1
ATOM 736 C CA . TYR A 1 92 ? 5.113 -10.395 -13.015 1.00 97.31 92 TYR A CA 1
ATOM 737 C C . TYR A 1 92 ? 5.940 -11.229 -12.025 1.00 97.31 92 TYR A C 1
ATOM 739 O O . TYR A 1 92 ? 7.162 -11.293 -12.159 1.00 97.31 92 TYR A O 1
ATOM 747 N N . GLY A 1 93 ? 5.295 -11.902 -11.072 1.00 96.69 93 GLY A N 1
ATOM 748 C CA . GLY A 1 93 ? 5.949 -12.556 -9.940 1.00 96.69 93 GLY A CA 1
ATOM 749 C C . GLY A 1 93 ? 6.300 -11.572 -8.822 1.00 96.69 93 GLY A C 1
ATOM 750 O O . GLY A 1 93 ? 6.009 -10.383 -8.917 1.00 96.69 93 GLY A O 1
ATOM 751 N N . THR A 1 94 ? 6.923 -12.089 -7.761 1.00 95.12 94 THR A N 1
ATOM 752 C CA . THR A 1 94 ? 7.360 -11.319 -6.580 1.00 95.12 94 THR A CA 1
ATOM 753 C C . THR A 1 94 ? 8.861 -11.018 -6.570 1.00 95.12 94 THR A C 1
ATOM 755 O O . THR A 1 94 ? 9.298 -10.153 -5.819 1.00 95.12 94 THR A O 1
ATOM 758 N N . ASP A 1 95 ? 9.649 -11.669 -7.432 1.00 94.38 95 ASP A N 1
ATOM 759 C CA . ASP A 1 95 ? 11.123 -11.622 -7.407 1.00 94.38 95 ASP A CA 1
ATOM 760 C C . ASP A 1 95 ? 11.731 -10.535 -8.316 1.00 94.38 95 ASP A C 1
ATOM 762 O O . ASP A 1 95 ? 12.946 -10.492 -8.531 1.00 94.38 95 ASP A O 1
ATOM 766 N N . MET A 1 96 ? 10.900 -9.669 -8.901 1.00 95.81 96 MET A N 1
ATOM 767 C CA . MET A 1 96 ? 11.379 -8.583 -9.756 1.00 95.81 96 MET A CA 1
ATOM 768 C C . MET A 1 96 ? 11.954 -7.432 -8.913 1.00 95.81 96 MET A C 1
ATOM 770 O O . MET A 1 96 ? 11.470 -7.176 -7.811 1.00 95.81 96 MET A O 1
ATOM 774 N N . PRO A 1 97 ? 12.969 -6.704 -9.416 1.00 93.94 97 PRO A N 1
ATOM 775 C CA . PRO A 1 97 ? 13.517 -5.548 -8.709 1.00 93.94 97 PRO A CA 1
ATOM 776 C C . PRO A 1 97 ? 12.488 -4.415 -8.611 1.00 93.94 97 PRO A C 1
ATOM 778 O O . PRO A 1 97 ? 11.645 -4.260 -9.496 1.00 93.94 97 PRO A O 1
ATOM 781 N N . GLU A 1 98 ? 12.597 -3.546 -7.605 1.00 91.81 98 GLU A N 1
ATOM 782 C CA . GLU A 1 98 ? 11.635 -2.454 -7.393 1.00 91.81 98 GLU A CA 1
ATOM 783 C C . GLU A 1 98 ? 11.542 -1.516 -8.607 1.00 91.81 98 GLU A C 1
ATOM 785 O O . GLU A 1 98 ? 10.462 -1.046 -8.968 1.00 91.81 98 GLU A O 1
ATOM 790 N N . SER A 1 99 ? 12.668 -1.309 -9.299 1.00 94.94 99 SER A N 1
ATOM 791 C CA . SER A 1 99 ? 12.740 -0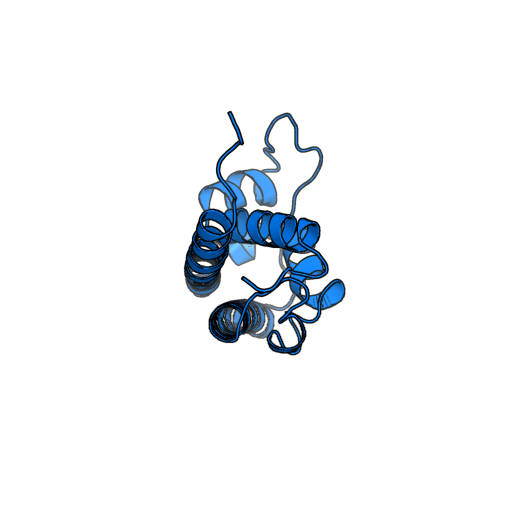.504 -10.524 1.00 94.94 99 SER A CA 1
ATOM 792 C C . SER A 1 99 ? 11.891 -1.053 -11.666 1.00 94.94 99 SER A C 1
ATOM 794 O O . SER A 1 99 ? 11.451 -0.278 -12.513 1.00 94.94 99 SER A O 1
ATOM 796 N N . PHE A 1 100 ? 11.648 -2.364 -11.688 1.00 97.00 100 PHE A N 1
ATOM 797 C CA . PHE A 1 100 ? 10.757 -2.986 -12.652 1.00 97.00 100 PHE A CA 1
ATOM 798 C C . PHE A 1 100 ? 9.301 -2.649 -12.329 1.00 97.00 100 PHE A C 1
ATOM 800 O O . PHE A 1 100 ? 8.601 -2.127 -13.194 1.00 97.00 100 PHE A O 1
ATOM 807 N N . TYR A 1 101 ? 8.856 -2.880 -11.087 1.00 95.81 101 TYR A N 1
ATOM 808 C CA . TYR A 1 101 ? 7.461 -2.632 -10.709 1.00 95.81 101 TYR A CA 1
ATOM 809 C C . TYR A 1 101 ? 7.057 -1.173 -10.929 1.00 95.81 101 TYR A C 1
ATOM 811 O O . TYR A 1 101 ? 6.013 -0.916 -11.510 1.00 95.81 101 TYR A O 1
ATOM 819 N N . MET A 1 102 ? 7.916 -0.212 -10.583 1.00 94.38 102 MET A N 1
ATOM 820 C CA . MET A 1 102 ? 7.622 1.220 -10.754 1.00 94.38 102 MET A CA 1
ATOM 821 C C . MET A 1 102 ? 7.537 1.689 -12.214 1.00 94.38 102 MET A C 1
ATOM 823 O O . MET A 1 102 ? 7.155 2.829 -12.472 1.00 94.38 102 MET A O 1
ATOM 827 N N . GLN A 1 103 ? 7.937 0.853 -13.174 1.00 95.06 103 GLN A N 1
ATOM 828 C CA . GLN A 1 103 ? 7.895 1.176 -14.602 1.00 95.06 103 GLN A CA 1
ATOM 829 C C . GLN A 1 103 ? 6.740 0.493 -15.338 1.00 95.06 103 GLN A C 1
ATOM 831 O O . GLN A 1 103 ? 6.437 0.883 -16.469 1.00 95.06 103 GLN A O 1
ATOM 836 N N . VAL A 1 104 ? 6.094 -0.512 -14.736 1.00 96.56 104 VAL A N 1
ATOM 837 C CA . VAL A 1 104 ? 4.948 -1.178 -15.363 1.00 96.56 104 VAL A CA 1
ATOM 838 C C . VAL A 1 104 ? 3.685 -0.330 -15.208 1.00 96.56 104 VAL A C 1
ATOM 840 O O . VAL A 1 104 ? 3.436 0.273 -14.165 1.00 96.56 104 VAL A O 1
ATOM 843 N N . GLY A 1 105 ? 2.863 -0.272 -16.258 1.00 95.12 105 GLY A N 1
ATOM 844 C CA . GLY A 1 105 ? 1.665 0.575 -16.264 1.00 95.12 105 GLY A CA 1
ATOM 845 C C . GLY A 1 105 ? 0.620 0.152 -15.228 1.00 95.12 105 GLY A C 1
ATOM 846 O O . GLY A 1 105 ? -0.152 0.979 -14.748 1.00 95.12 105 GLY A O 1
ATOM 847 N N . GLU A 1 106 ? 0.608 -1.124 -14.844 1.00 95.81 106 GLU A N 1
ATOM 848 C CA . GLU A 1 106 ? -0.282 -1.658 -13.815 1.00 95.81 106 GLU A CA 1
ATOM 849 C C . GLU A 1 106 ? -0.005 -1.058 -12.427 1.00 95.81 106 GLU A C 1
ATOM 851 O O . GLU A 1 106 ? -0.930 -0.945 -11.619 1.00 95.81 106 GLU A O 1
ATOM 856 N N . TRP A 1 107 ? 1.225 -0.598 -12.165 1.00 97.81 107 TRP A N 1
ATOM 857 C CA . TRP A 1 107 ? 1.603 0.005 -10.883 1.00 97.81 107 TRP A CA 1
ATOM 858 C C . TRP A 1 107 ? 0.873 1.318 -10.597 1.00 97.81 107 TRP A C 1
ATOM 860 O O . TRP A 1 107 ? 0.548 1.608 -9.449 1.00 97.81 107 TRP A O 1
ATOM 870 N N . THR A 1 108 ? 0.470 2.055 -11.636 1.00 97.31 108 THR A N 1
ATOM 871 C CA . THR A 1 108 ? -0.345 3.270 -11.479 1.00 97.31 108 THR A CA 1
ATOM 872 C C . THR A 1 108 ? -1.656 2.995 -10.730 1.00 97.31 108 THR A C 1
ATOM 874 O O . THR A 1 108 ? -2.181 3.868 -10.037 1.00 97.31 108 THR A O 1
ATOM 877 N N . ARG A 1 109 ? -2.197 1.770 -10.817 1.00 98.06 109 ARG A N 1
ATOM 878 C CA . ARG A 1 109 ? -3.373 1.380 -10.029 1.00 98.06 109 ARG A CA 1
ATOM 879 C C . ARG A 1 109 ? -3.046 1.239 -8.541 1.00 98.06 109 ARG A C 1
ATOM 881 O O . ARG A 1 109 ? -3.879 1.621 -7.723 1.00 98.06 109 ARG A O 1
ATOM 888 N N . VAL A 1 110 ? -1.866 0.720 -8.197 1.00 98.44 110 VAL A N 1
ATOM 889 C CA . VAL A 1 110 ? -1.385 0.624 -6.809 1.00 98.44 110 VAL A CA 1
ATOM 890 C C . VAL A 1 110 ? -1.280 2.024 -6.209 1.00 98.44 110 VAL A C 1
ATOM 892 O O . VAL A 1 110 ? -1.857 2.268 -5.152 1.00 98.44 110 VAL A O 1
ATOM 895 N N . GLU A 1 111 ? -0.660 2.963 -6.929 1.00 98.44 111 GLU A N 1
ATOM 896 C CA . GLU A 1 111 ? -0.538 4.364 -6.501 1.00 98.44 111 GLU A CA 1
ATOM 897 C C . GLU A 1 111 ? -1.908 5.011 -6.248 1.00 98.44 111 GLU A C 1
ATOM 899 O O . GLU A 1 111 ? -2.151 5.571 -5.178 1.00 98.44 111 GLU A O 1
ATOM 904 N N . ALA A 1 112 ? -2.841 4.875 -7.196 1.00 98.44 112 ALA A N 1
ATOM 905 C CA . ALA A 1 112 ? -4.180 5.453 -7.080 1.00 98.44 112 ALA A CA 1
ATOM 906 C C . ALA A 1 112 ? -4.999 4.836 -5.930 1.00 98.44 112 ALA A C 1
ATOM 908 O O . ALA A 1 112 ? -5.770 5.525 -5.255 1.00 98.44 112 ALA A O 1
ATOM 909 N N . CYS A 1 113 ? -4.862 3.530 -5.692 1.00 98.69 113 CYS A N 1
ATOM 910 C CA . CYS A 1 113 ? -5.497 2.866 -4.556 1.00 98.69 113 CYS A CA 1
ATOM 911 C C . CYS A 1 113 ? -4.876 3.311 -3.225 1.00 98.69 113 CYS A C 1
ATOM 913 O O . CYS A 1 113 ? -5.619 3.584 -2.279 1.00 98.69 113 CYS A O 1
ATOM 915 N N . ALA A 1 114 ? -3.548 3.443 -3.166 1.00 98.62 114 ALA A N 1
ATOM 916 C CA . ALA A 1 114 ? -2.838 3.927 -1.989 1.00 98.62 114 ALA A CA 1
ATOM 917 C C . ALA A 1 114 ? -3.216 5.375 -1.652 1.00 98.62 114 ALA A C 1
ATOM 919 O O . ALA A 1 114 ? -3.442 5.681 -0.484 1.00 98.62 114 ALA A O 1
ATOM 920 N N . GLU A 1 115 ? -3.366 6.245 -2.655 1.00 98.50 115 GLU A N 1
ATOM 921 C CA . GLU A 1 115 ? -3.827 7.624 -2.467 1.00 98.50 115 GLU A CA 1
ATOM 922 C C . GLU A 1 115 ? -5.216 7.675 -1.833 1.00 98.50 115 GLU A C 1
ATOM 924 O O . GLU A 1 115 ? -5.405 8.302 -0.792 1.00 98.50 115 GLU A O 1
ATOM 929 N N . ARG A 1 116 ? -6.178 6.941 -2.401 1.00 98.44 116 ARG A N 1
ATOM 930 C CA . ARG A 1 116 ? -7.551 6.909 -1.882 1.00 98.44 116 ARG A CA 1
ATOM 931 C C . ARG A 1 116 ? -7.619 6.361 -0.457 1.00 98.44 116 ARG A C 1
ATOM 933 O O . ARG A 1 116 ? -8.392 6.873 0.352 1.00 98.44 116 ARG A O 1
ATOM 940 N N . ALA A 1 117 ? -6.842 5.320 -0.157 1.00 98.31 117 ALA A N 1
ATOM 941 C CA . ALA A 1 117 ? -6.745 4.776 1.192 1.00 98.31 117 ALA A CA 1
ATOM 942 C C . ALA A 1 117 ? -6.121 5.800 2.152 1.00 98.31 117 ALA A C 1
ATOM 944 O O . ALA A 1 117 ? -6.700 6.077 3.200 1.00 98.31 117 ALA A O 1
ATOM 945 N N . PHE A 1 118 ? -4.999 6.415 1.771 1.00 98.38 118 PHE A N 1
ATOM 946 C CA . PHE A 1 118 ? -4.317 7.428 2.572 1.00 98.38 118 PHE A CA 1
ATOM 947 C C . PHE A 1 118 ? -5.249 8.585 2.930 1.00 98.38 118 PHE A C 1
ATOM 949 O O . PHE A 1 118 ? -5.405 8.893 4.108 1.00 98.38 118 PHE A O 1
ATOM 956 N N . ASP A 1 119 ? -5.908 9.182 1.937 1.00 97.44 119 ASP A N 1
ATOM 957 C CA . ASP A 1 119 ? -6.762 10.352 2.142 1.00 97.44 119 ASP A CA 1
ATOM 958 C C . ASP A 1 119 ? -7.952 10.026 3.064 1.00 97.44 119 ASP A C 1
ATOM 960 O O . ASP A 1 119 ? -8.332 10.830 3.918 1.00 97.44 119 ASP A O 1
ATOM 964 N N . CYS A 1 120 ? -8.516 8.818 2.942 1.00 96.50 120 CYS A N 1
ATOM 965 C CA . CYS A 1 120 ? -9.580 8.347 3.825 1.00 96.50 120 CYS A CA 1
ATOM 966 C C . CYS A 1 120 ? -9.082 8.149 5.264 1.00 96.50 120 CYS A C 1
ATOM 968 O O . CYS A 1 120 ? -9.706 8.637 6.208 1.00 96.50 120 CYS A O 1
ATOM 970 N N . LEU A 1 121 ? -7.961 7.443 5.443 1.00 94.81 121 LEU A N 1
ATOM 971 C CA . LEU A 1 121 ? -7.429 7.133 6.768 1.00 94.81 121 LEU A CA 1
ATOM 972 C C . LEU A 1 121 ? -6.911 8.396 7.475 1.00 94.81 121 LEU A C 1
ATOM 974 O O .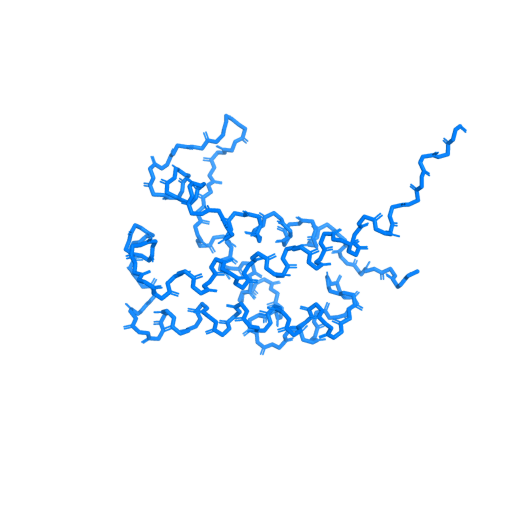 LEU A 1 121 ? -7.121 8.548 8.682 1.00 94.81 121 LEU A O 1
ATOM 978 N N . GLU A 1 122 ? -6.256 9.306 6.752 1.00 93.94 122 GLU A N 1
ATOM 979 C CA . GLU A 1 122 ? -5.722 10.560 7.293 1.00 93.94 122 GLU A CA 1
ATOM 980 C C . GLU A 1 122 ? -6.853 11.525 7.666 1.00 93.94 122 GLU A C 1
ATOM 982 O O . GLU A 1 122 ? -6.845 12.075 8.770 1.00 93.94 122 GLU A O 1
ATOM 987 N N . GLY A 1 123 ? -7.873 11.665 6.809 1.00 86.06 123 GLY A N 1
ATOM 988 C CA . GLY A 1 123 ? -9.043 12.501 7.08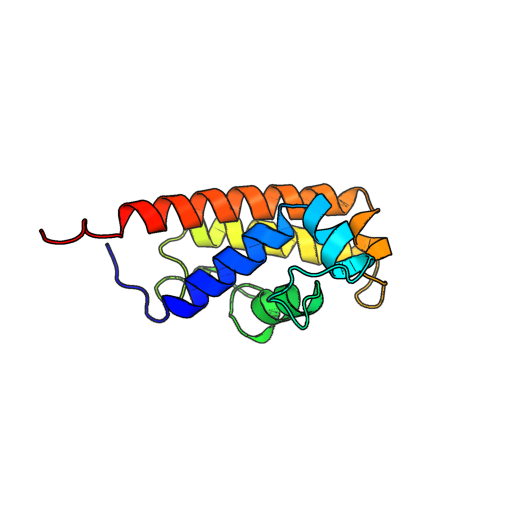6 1.00 86.06 123 GLY A CA 1
ATOM 989 C C . GLY A 1 123 ? -9.789 12.073 8.354 1.00 86.06 123 GLY A C 1
ATOM 990 O O . GLY A 1 123 ? -10.139 12.913 9.188 1.00 86.06 123 GLY A O 1
ATOM 991 N N . SER A 1 124 ? -9.956 10.765 8.561 1.00 80.56 124 SER A N 1
ATOM 992 C CA . SER A 1 124 ? -10.541 10.229 9.796 1.00 80.56 124 SER A CA 1
ATOM 993 C C . SER A 1 124 ? -9.642 10.423 11.021 1.00 80.56 124 SER A C 1
ATOM 995 O O . SER A 1 124 ? -10.143 10.600 12.132 1.00 80.56 124 SER A O 1
ATOM 997 N N . ASN A 1 125 ? -8.318 10.417 10.838 1.00 69.25 125 ASN A N 1
ATOM 998 C CA . ASN A 1 125 ? -7.356 10.626 11.920 1.00 69.25 125 ASN A CA 1
ATOM 999 C C . ASN A 1 125 ? -7.367 12.085 12.406 1.00 69.25 125 ASN A C 1
ATOM 1001 O O . ASN A 1 125 ? -7.401 12.340 13.608 1.00 69.25 125 ASN A O 1
ATOM 1005 N N . ALA A 1 126 ? -7.422 13.046 11.476 1.00 62.41 126 ALA A N 1
ATOM 1006 C CA . ALA A 1 126 ? -7.505 14.473 11.787 1.00 62.41 126 ALA A CA 1
ATOM 1007 C C . ALA A 1 126 ? -8.807 14.843 12.522 1.00 62.41 126 ALA A C 1
ATOM 1009 O O . ALA A 1 126 ? -8.792 15.680 13.420 1.00 62.41 126 ALA A O 1
ATOM 1010 N N . ALA A 1 127 ? -9.921 14.172 12.209 1.00 59.28 127 ALA A N 1
ATOM 1011 C CA . ALA A 1 127 ? -11.190 14.339 12.921 1.00 59.28 127 ALA A CA 1
ATOM 1012 C C . ALA A 1 127 ? -11.187 13.755 14.354 1.00 59.28 127 ALA A C 1
ATOM 1014 O O . ALA A 1 127 ? -12.119 14.003 15.123 1.00 59.28 127 ALA A O 1
ATOM 1015 N N . GLY A 1 128 ? -10.167 12.964 14.710 1.00 52.81 128 GLY A N 1
ATOM 1016 C CA . GLY A 1 128 ? -10.022 12.290 16.001 1.00 52.81 128 GLY A CA 1
ATOM 1017 C C . GLY A 1 128 ? -9.020 12.929 16.970 1.00 52.81 128 GLY A C 1
ATOM 1018 O O . GLY A 1 128 ? -8.984 12.511 18.129 1.00 52.81 128 GLY A O 1
ATOM 1019 N N . CYS A 1 129 ? -8.230 13.923 16.545 1.00 41.88 129 CYS A N 1
ATOM 1020 C CA . CYS A 1 129 ? -7.337 14.673 17.433 1.00 41.88 129 CYS A CA 1
ATOM 1021 C C . CYS A 1 129 ? -8.152 15.677 18.270 1.00 41.88 129 CYS A C 1
ATOM 1023 O O . CYS A 1 129 ? -8.679 16.632 17.699 1.00 41.88 129 CYS A O 1
ATOM 1025 N N . PRO A 1 130 ? -8.273 15.515 19.604 1.00 45.44 130 PRO A N 1
ATOM 1026 C CA . PRO A 1 130 ? -8.766 16.608 20.434 1.00 45.44 130 PRO A CA 1
ATOM 1027 C C . PRO A 1 130 ? -7.801 17.795 20.306 1.00 45.44 130 PRO A C 1
ATOM 1029 O O . PRO A 1 130 ? -6.584 17.593 20.283 1.00 45.44 130 PRO A O 1
ATOM 1032 N N . GLU A 1 131 ? -8.338 19.016 20.201 1.00 39.56 131 GLU A N 1
ATOM 1033 C CA . GLU A 1 131 ? -7.520 20.232 20.259 1.00 39.56 131 GLU A CA 1
ATOM 1034 C C . GLU A 1 131 ? -6.626 20.212 21.512 1.00 39.56 131 GLU A C 1
ATOM 1036 O O . GLU A 1 131 ? -7.035 19.656 22.543 1.00 39.56 131 GLU A O 1
ATOM 1041 N N . PRO A 1 132 ? -5.408 20.787 21.450 1.00 40.16 132 PRO A N 1
ATOM 1042 C CA . PRO A 1 132 ? -4.591 20.939 22.641 1.00 40.16 132 PRO A CA 1
ATOM 1043 C C . PRO A 1 132 ? -5.401 21.734 23.665 1.00 40.16 132 PRO A C 1
ATOM 1045 O O . PRO A 1 132 ? -5.926 22.798 23.350 1.00 40.16 132 PRO A O 1
ATOM 1048 N N . LEU A 1 133 ? -5.537 21.197 24.876 1.00 44.09 133 LEU A N 1
ATOM 1049 C CA . LEU A 1 133 ? -6.070 21.969 25.991 1.00 44.09 133 LEU A CA 1
ATOM 1050 C C . LEU A 1 133 ? -5.080 23.110 26.271 1.00 44.09 133 LEU A C 1
ATOM 1052 O O . LEU A 1 133 ? -3.915 22.824 26.560 1.00 44.09 133 LEU A O 1
ATOM 1056 N N . ASP A 1 134 ? -5.553 24.352 26.131 1.00 52.59 134 ASP A N 1
ATOM 1057 C CA . ASP A 1 134 ? -4.868 25.587 26.552 1.00 52.59 134 ASP A CA 1
ATOM 1058 C C . ASP A 1 134 ? -4.371 25.523 28.010 1.00 52.59 134 ASP A C 1
ATOM 1060 O O . ASP A 1 134 ? -5.101 24.982 28.881 1.00 52.59 134 ASP A O 1
#

Radius of gyration: 15.28 Å; chains: 1; bounding box: 35×38×43 Å

Sequence (134 aa):
MPRLKYPEMRMELLGYLRKLKDLKYQMKAWVNQDFPADVQYDHLDLAIHFIFDDTDLGSDARMAIGEILLDGQEASLMGQLVDAINAVFEAYGTDMPESFYMQVGEWTRVEACAERAFDCLEGSNAAGCPEPLD

Secondary structure (DSSP, 8-state):
-PPPS-HHHHHHHHHHHHHHT-HHHHIIIIIT----TT-S---HHHHHHHHHTSSTHHHHGGGGBTTTB-SHHHHHHHHHHHHHHHHHHHHH-S-S-HHHHTTSTTHHHHHHHHHHHHHHHHHHHHTT-PPPP-

pLDDT: mean 91.06, std 13.22, range [39.56, 98.69]